Protein AF-A0A7S2VBT7-F1 (afdb_monomer_lite)

Sequence (131 aa):
GLLIDRRVQVNRSRQRADQMTMTSAQLPLYEAGIVFEDATTNHSKTTTSTETLTRFSSSEPLNVDCVLEAVQQWNWNCESSTIVRDERRSVEEQIRAQQDCCFDALLQALLHHSQRHPGRTQHATSSSSKK

Radius of gyration: 17.09 Å; chains: 1; bounding box: 32×42×55 Å

Structure (mmCIF, N/CA/C/O backbone):
data_AF-A0A7S2VBT7-F1
#
_entry.id   AF-A0A7S2VBT7-F1
#
loop_
_atom_site.group_PDB
_atom_site.id
_atom_site.type_symbol
_atom_site.label_atom_id
_atom_site.label_alt_id
_atom_site.label_comp_id
_atom_site.label_asym_id
_atom_site.label_entity_id
_atom_site.label_seq_id
_atom_site.pdbx_PDB_ins_code
_atom_site.Cartn_x
_atom_site.Cartn_y
_atom_site.Cartn_z
_atom_site.occupancy
_atom_site.B_iso_or_equiv
_atom_site.auth_seq_id
_atom_site.auth_comp_id
_atom_site.auth_asym_id
_atom_site.auth_atom_id
_atom_site.pdbx_PDB_model_num
ATOM 1 N N . GLY A 1 1 ? -9.276 -8.173 4.008 1.00 62.50 1 GLY A N 1
ATOM 2 C CA . GLY A 1 1 ? -10.728 -8.296 4.253 1.00 62.50 1 GLY A CA 1
ATOM 3 C C . GLY A 1 1 ? -11.297 -6.926 4.556 1.00 62.50 1 GLY A C 1
ATOM 4 O O . GLY A 1 1 ? -10.580 -6.121 5.131 1.00 62.50 1 GLY A O 1
ATOM 5 N N . LEU A 1 2 ? -12.545 -6.656 4.170 1.00 73.31 2 LEU A N 1
ATOM 6 C CA . LEU A 1 2 ? -13.236 -5.398 4.477 1.00 73.31 2 LEU A CA 1
ATOM 7 C C . LEU A 1 2 ? -13.782 -5.453 5.910 1.00 73.31 2 LEU A C 1
ATOM 9 O O . LEU A 1 2 ? -14.941 -5.794 6.127 1.00 73.31 2 LEU A O 1
ATOM 13 N N . LEU A 1 3 ? -12.922 -5.227 6.903 1.00 71.12 3 LEU A N 1
ATOM 14 C CA . LEU A 1 3 ? -13.303 -5.284 8.312 1.00 71.12 3 LEU A CA 1
ATOM 15 C C . LEU A 1 3 ? -12.639 -4.152 9.086 1.00 71.12 3 LEU A C 1
ATOM 17 O O . LEU A 1 3 ? -11.416 -4.043 9.110 1.00 71.12 3 LEU A O 1
ATOM 21 N N . ILE A 1 4 ? -13.450 -3.367 9.788 1.00 70.88 4 ILE A N 1
ATOM 22 C CA . ILE A 1 4 ? -12.968 -2.425 10.798 1.00 70.88 4 ILE A CA 1
ATOM 23 C C . ILE A 1 4 ? -12.855 -3.201 12.111 1.00 70.88 4 ILE A C 1
ATOM 25 O O . ILE A 1 4 ? -13.767 -3.208 12.930 1.00 70.88 4 ILE A O 1
ATOM 29 N N . ASP A 1 5 ? -11.751 -3.928 12.268 1.00 65.50 5 ASP A N 1
ATOM 30 C CA . ASP A 1 5 ? -11.590 -4.901 13.356 1.00 65.50 5 ASP A CA 1
ATOM 31 C C . ASP A 1 5 ? -11.330 -4.219 14.711 1.00 65.50 5 ASP A C 1
ATOM 33 O O . ASP A 1 5 ? -11.597 -4.791 15.756 1.00 65.50 5 ASP A O 1
ATOM 37 N N . ARG A 1 6 ? -10.797 -2.985 14.736 1.00 69.50 6 ARG A N 1
ATOM 38 C CA . ARG A 1 6 ? -10.338 -2.296 15.969 1.00 69.50 6 ARG A CA 1
ATOM 39 C C . ARG A 1 6 ? -9.494 -3.197 16.903 1.00 69.50 6 ARG A C 1
ATOM 41 O O . ARG A 1 6 ? -9.417 -2.935 18.098 1.00 69.50 6 ARG A O 1
ATOM 48 N N . ARG A 1 7 ? -8.840 -4.229 16.347 1.00 70.62 7 ARG A N 1
ATOM 49 C CA . ARG A 1 7 ? -8.102 -5.303 17.043 1.00 70.62 7 ARG A CA 1
ATOM 50 C C . ARG A 1 7 ? -8.951 -6.235 17.931 1.00 70.62 7 ARG A C 1
ATOM 52 O O . ARG A 1 7 ? -8.398 -6.861 18.829 1.00 70.62 7 ARG A O 1
ATOM 59 N N . VAL A 1 8 ? -10.251 -6.388 17.673 1.00 78.62 8 VAL A N 1
ATOM 60 C CA . VAL A 1 8 ? -11.101 -7.364 18.384 1.00 78.62 8 VAL A CA 1
ATOM 61 C C . VAL A 1 8 ? -10.667 -8.800 18.062 1.00 78.62 8 VAL A C 1
ATOM 63 O O . VAL A 1 8 ? -10.652 -9.650 18.949 1.00 78.62 8 VAL A O 1
ATOM 66 N N . GLN A 1 9 ? -10.262 -9.073 16.817 1.00 80.56 9 GLN A N 1
ATOM 67 C CA . GLN A 1 9 ? -9.753 -10.373 16.372 1.00 80.56 9 GLN A CA 1
ATOM 68 C C . GLN A 1 9 ? -8.412 -10.235 15.640 1.00 80.56 9 GLN A C 1
ATOM 70 O O . GLN A 1 9 ? -8.318 -10.245 14.411 1.00 80.56 9 GLN A O 1
ATOM 75 N N . VAL A 1 10 ? -7.328 -10.141 16.410 1.00 83.06 10 VAL A N 1
ATOM 76 C CA . VAL A 1 10 ? -5.967 -10.056 15.860 1.00 83.06 10 VAL A CA 1
ATOM 77 C C . VAL A 1 10 ? -5.692 -11.229 14.909 1.00 83.06 10 VAL A C 1
ATOM 79 O O . VAL A 1 10 ? -5.997 -12.379 15.213 1.00 83.06 10 VAL A O 1
ATOM 82 N N . ASN A 1 11 ? -5.098 -10.936 13.748 1.00 85.00 11 ASN A N 1
ATOM 83 C CA . ASN A 1 11 ? -4.742 -11.914 12.714 1.00 85.00 11 ASN A CA 1
ATOM 84 C C . ASN A 1 11 ? -5.915 -12.694 12.088 1.00 85.00 11 ASN A C 1
ATOM 86 O O . ASN A 1 11 ? -5.663 -13.670 11.382 1.00 85.00 11 ASN A O 1
ATOM 90 N N . ARG A 1 12 ? -7.175 -12.254 12.234 1.00 88.12 12 ARG A N 1
ATOM 91 C CA . ARG A 1 12 ? -8.344 -12.939 11.646 1.00 88.12 12 ARG A CA 1
ATOM 92 C C . ARG A 1 12 ? -8.188 -13.238 10.153 1.00 88.12 12 ARG A C 1
ATOM 94 O O . ARG A 1 12 ? -8.466 -14.347 9.703 1.00 88.12 12 ARG A O 1
ATOM 101 N N . SER A 1 13 ? -7.750 -12.247 9.371 1.00 89.56 13 SER A N 1
ATOM 102 C CA . SER A 1 13 ? -7.590 -12.415 7.917 1.00 89.56 13 SER A CA 1
ATOM 103 C C . SER A 1 13 ? -6.500 -13.433 7.572 1.00 89.56 13 SER A C 1
ATOM 105 O O . SER A 1 13 ? -6.677 -14.198 6.630 1.00 89.56 13 SER A O 1
ATOM 107 N N . ARG A 1 14 ? -5.416 -13.477 8.357 1.00 90.19 14 ARG A N 1
ATOM 108 C CA . ARG A 1 14 ? -4.333 -14.454 8.193 1.00 90.19 14 ARG A CA 1
ATOM 109 C C . ARG A 1 14 ? -4.808 -15.865 8.534 1.00 90.19 14 ARG A C 1
ATOM 111 O O . ARG A 1 14 ? -4.711 -16.742 7.693 1.00 90.19 14 ARG A O 1
ATOM 118 N N . GLN A 1 15 ? -5.432 -16.047 9.700 1.00 92.44 15 GLN A N 1
ATOM 119 C CA . GLN A 1 15 ? -5.985 -17.342 10.121 1.00 92.44 15 GLN A CA 1
ATOM 120 C C . GLN A 1 15 ? -6.980 -17.903 9.099 1.00 92.44 15 GLN A C 1
ATOM 122 O O . GLN A 1 15 ? -6.983 -19.095 8.810 1.00 92.44 15 GLN A O 1
ATOM 127 N N . ARG A 1 16 ? -7.820 -17.036 8.522 1.00 92.50 16 ARG A N 1
ATOM 128 C CA . ARG A 1 16 ? -8.748 -17.441 7.466 1.00 92.50 16 ARG A CA 1
ATOM 129 C C . ARG A 1 16 ? -8.011 -17.862 6.192 1.00 92.50 16 ARG A C 1
ATOM 131 O O . ARG A 1 16 ? -8.410 -18.847 5.584 1.00 92.50 16 ARG A O 1
ATOM 138 N N . ALA A 1 17 ? -6.974 -17.131 5.777 1.00 93.75 17 ALA A N 1
ATOM 139 C CA . ALA A 1 17 ? -6.157 -17.512 4.624 1.00 93.75 17 ALA A CA 1
ATOM 140 C C . ALA A 1 17 ? -5.505 -18.888 4.837 1.00 93.75 17 ALA A C 1
ATOM 142 O O . ALA A 1 17 ? -5.606 -19.735 3.954 1.00 93.75 17 ALA A O 1
ATOM 143 N N . ASP A 1 18 ? -4.970 -19.148 6.035 1.00 94.88 18 ASP A N 1
ATOM 144 C CA . ASP A 1 18 ? -4.377 -20.439 6.402 1.00 94.88 18 ASP A CA 1
ATOM 145 C C . ASP A 1 18 ? -5.403 -21.584 6.306 1.00 94.88 18 ASP A C 1
ATOM 147 O O . ASP A 1 18 ? -5.130 -22.616 5.698 1.00 94.88 18 ASP A O 1
ATOM 151 N N . GLN A 1 19 ? -6.624 -21.385 6.821 1.00 96.31 19 GLN A N 1
ATOM 152 C CA . GLN A 1 19 ? -7.722 -22.362 6.706 1.00 96.31 19 GLN A CA 1
ATOM 153 C C . GLN A 1 19 ? -8.113 -22.658 5.254 1.00 96.31 19 GLN A C 1
ATOM 155 O O . GLN A 1 19 ? -8.545 -23.763 4.936 1.00 96.31 19 GLN A O 1
ATOM 160 N N . MET A 1 20 ? -7.974 -21.669 4.373 1.00 96.38 20 MET A N 1
ATOM 161 C CA . MET A 1 20 ? -8.253 -21.800 2.943 1.00 96.38 20 MET A CA 1
ATOM 162 C C . MET A 1 20 ? -7.023 -22.261 2.149 1.00 96.38 20 MET A C 1
ATOM 164 O O . MET A 1 20 ? -7.096 -22.353 0.929 1.00 96.38 20 MET A O 1
ATOM 168 N N . THR A 1 21 ? -5.901 -22.560 2.816 1.00 95.56 21 THR A N 1
ATOM 169 C CA . THR A 1 21 ? -4.620 -22.910 2.177 1.00 95.56 21 THR A CA 1
ATOM 170 C C . THR A 1 21 ? -4.155 -21.841 1.174 1.00 95.56 21 THR A C 1
ATOM 172 O O . THR A 1 21 ? -3.578 -22.139 0.132 1.00 95.56 21 THR A O 1
ATOM 175 N N . MET A 1 22 ? -4.436 -20.569 1.469 1.00 95.88 22 MET A N 1
ATOM 176 C CA . MET A 1 22 ? -4.052 -19.428 0.641 1.00 95.88 22 MET A CA 1
ATOM 177 C C . MET A 1 22 ? -2.809 -18.745 1.202 1.00 95.88 22 MET A C 1
ATOM 179 O O . MET A 1 22 ? -2.691 -18.523 2.406 1.00 95.88 22 MET A O 1
ATOM 183 N N . THR A 1 23 ? -1.911 -18.323 0.315 1.00 93.62 23 THR A N 1
ATOM 184 C CA . THR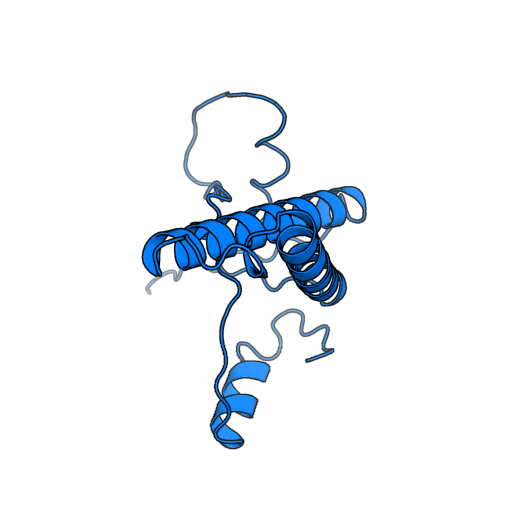 A 1 23 ? -0.774 -17.483 0.693 1.00 93.62 23 THR A CA 1
ATOM 185 C C . THR A 1 23 ? -1.262 -16.111 1.160 1.00 93.62 23 THR A C 1
ATOM 187 O O . THR A 1 23 ? -2.157 -15.514 0.561 1.00 93.62 23 THR A O 1
ATOM 190 N N . SER A 1 24 ? -0.654 -15.592 2.225 1.00 91.62 24 SER A N 1
ATOM 191 C CA . SER A 1 24 ? -0.870 -14.225 2.696 1.00 91.62 24 SER A CA 1
ATOM 192 C C . SER A 1 24 ? 0.467 -13.510 2.875 1.00 91.62 24 SER A C 1
ATOM 194 O O . SER A 1 24 ? 1.474 -14.136 3.199 1.00 91.62 24 SER A O 1
ATOM 196 N N . ALA A 1 25 ? 0.469 -12.199 2.650 1.00 89.19 25 ALA A N 1
ATOM 197 C CA . ALA A 1 25 ? 1.626 -11.332 2.828 1.00 89.19 25 ALA A CA 1
ATOM 198 C C . ALA A 1 25 ? 1.212 -10.064 3.583 1.00 89.19 25 ALA A C 1
ATOM 200 O O . ALA A 1 25 ? 0.044 -9.663 3.553 1.00 89.19 25 ALA A O 1
ATOM 201 N N . GLN A 1 26 ? 2.170 -9.449 4.273 1.00 87.62 26 GLN A N 1
ATOM 202 C CA . GLN A 1 26 ? 2.015 -8.118 4.855 1.00 87.62 26 GLN A CA 1
ATOM 203 C C . GLN A 1 26 ? 2.647 -7.081 3.930 1.00 87.62 26 GLN A C 1
ATOM 205 O O . GLN A 1 26 ? 3.570 -7.395 3.181 1.00 87.62 26 GLN A O 1
ATOM 210 N N . LEU A 1 27 ? 2.139 -5.850 3.983 1.00 86.06 27 LEU A N 1
ATOM 211 C CA . LEU A 1 27 ? 2.782 -4.738 3.293 1.00 86.06 27 LEU A CA 1
ATOM 212 C C . LEU A 1 27 ? 4.141 -4.453 3.955 1.00 86.06 27 LEU A C 1
ATOM 214 O O . LEU A 1 27 ? 4.196 -4.439 5.189 1.00 86.06 27 LEU A O 1
ATOM 218 N N . PRO A 1 28 ? 5.208 -4.217 3.172 1.00 87.56 28 PRO A N 1
ATOM 219 C CA . PRO A 1 28 ? 6.570 -4.035 3.674 1.00 87.56 28 PRO A CA 1
ATOM 220 C C . PRO A 1 28 ? 6.781 -2.629 4.266 1.00 87.56 28 PRO A C 1
ATOM 222 O O . PRO A 1 28 ? 7.562 -1.818 3.773 1.00 87.56 28 PRO A O 1
ATOM 225 N N . LEU A 1 29 ? 6.013 -2.303 5.308 1.00 82.06 29 LEU A N 1
ATOM 226 C CA . LEU A 1 29 ? 6.009 -0.981 5.938 1.00 82.06 29 LEU A CA 1
ATOM 227 C C . LEU A 1 29 ? 7.322 -0.668 6.667 1.00 82.06 29 LEU A C 1
ATOM 229 O O . LEU A 1 29 ? 7.681 0.497 6.790 1.00 82.06 29 LEU A O 1
ATOM 233 N N . TYR A 1 30 ? 8.023 -1.690 7.165 1.00 75.94 30 TYR A N 1
ATOM 234 C CA . TYR A 1 30 ? 9.311 -1.521 7.839 1.00 75.94 30 TYR A CA 1
ATOM 235 C C . TYR A 1 30 ? 10.435 -1.262 6.827 1.00 75.94 30 TYR A C 1
ATOM 237 O O . TYR A 1 30 ? 11.262 -0.373 7.012 1.00 75.94 30 TYR A O 1
ATOM 245 N N . GLU A 1 31 ? 10.432 -2.017 5.731 1.00 75.00 31 GLU A N 1
ATOM 246 C CA . GLU A 1 31 ? 11.441 -1.972 4.676 1.00 75.00 31 GLU A CA 1
ATOM 247 C C . GLU A 1 31 ? 11.343 -0.704 3.827 1.00 75.00 31 GLU A C 1
ATOM 249 O O . GLU A 1 31 ? 12.362 -0.223 3.343 1.00 75.00 31 GLU A O 1
ATOM 254 N N . ALA A 1 32 ? 10.149 -0.114 3.717 1.00 63.25 32 ALA A N 1
ATOM 255 C CA . ALA A 1 32 ? 9.922 1.157 3.030 1.00 63.25 32 ALA A CA 1
ATOM 256 C C . ALA A 1 32 ? 10.613 2.368 3.699 1.00 63.25 32 ALA A C 1
ATOM 258 O O . ALA A 1 32 ? 10.392 3.505 3.289 1.00 63.25 32 ALA A O 1
ATOM 259 N N . GLY A 1 33 ? 11.410 2.163 4.756 1.00 58.47 33 GLY A N 1
ATOM 260 C CA . GLY A 1 33 ? 12.114 3.241 5.454 1.00 58.47 33 GLY A CA 1
ATOM 261 C C . GLY A 1 33 ? 11.168 4.212 6.158 1.00 58.47 33 GLY A C 1
ATOM 262 O O . GLY A 1 33 ? 11.563 5.328 6.494 1.00 58.47 33 GLY A O 1
ATOM 263 N N . ILE A 1 34 ? 9.918 3.801 6.387 1.00 61.81 34 ILE A N 1
ATOM 264 C CA . ILE A 1 34 ? 8.950 4.564 7.162 1.00 61.81 34 ILE A CA 1
ATOM 265 C C . ILE A 1 34 ? 9.406 4.464 8.615 1.00 61.81 34 ILE A C 1
ATOM 267 O O . ILE A 1 34 ? 9.112 3.501 9.322 1.00 61.81 34 ILE A O 1
ATOM 271 N N . VAL A 1 35 ? 10.223 5.431 9.033 1.00 54.69 35 VAL A N 1
ATOM 272 C CA . VAL A 1 35 ? 10.771 5.476 10.386 1.00 54.69 35 VAL A CA 1
ATOM 273 C C . VAL A 1 35 ? 9.622 5.725 11.354 1.00 54.69 35 VAL A C 1
ATOM 275 O O . VAL A 1 35 ? 9.067 6.820 11.438 1.00 54.69 35 VAL A O 1
ATOM 278 N N . PHE A 1 36 ? 9.262 4.677 12.081 1.00 56.59 36 PHE A N 1
ATOM 279 C CA . PHE A 1 36 ? 8.354 4.753 13.208 1.00 56.59 36 PHE A CA 1
ATOM 280 C C . PHE A 1 36 ? 9.185 5.176 14.419 1.00 56.59 36 PHE A C 1
ATOM 282 O O . PHE A 1 36 ? 10.045 4.419 14.870 1.00 56.59 36 PHE A O 1
ATOM 289 N N . GLU A 1 37 ? 8.994 6.398 14.917 1.00 53.41 37 GLU A N 1
ATOM 290 C CA . GLU A 1 37 ? 9.588 6.772 16.200 1.00 53.41 37 GLU A CA 1
ATOM 291 C C . GLU A 1 37 ? 8.887 5.962 17.294 1.00 53.41 37 GLU A C 1
ATOM 293 O O . GLU A 1 37 ? 7.717 6.188 17.611 1.00 53.41 37 GLU A O 1
ATOM 298 N N . ASP A 1 38 ? 9.600 5.003 17.886 1.00 49.41 38 ASP A N 1
ATOM 299 C CA . ASP A 1 38 ? 9.212 4.485 19.190 1.00 49.41 38 ASP A CA 1
ATOM 300 C C . ASP A 1 38 ? 9.234 5.667 20.167 1.00 49.41 38 ASP A C 1
ATOM 302 O O . ASP A 1 38 ? 10.249 6.356 20.300 1.00 49.41 38 ASP A O 1
ATOM 306 N N . ALA A 1 39 ? 8.118 5.896 20.866 1.00 50.03 39 ALA A N 1
ATOM 307 C CA . ALA A 1 39 ? 7.891 7.018 21.787 1.00 50.03 39 ALA A CA 1
ATOM 308 C C . ALA A 1 39 ? 8.874 7.101 22.986 1.00 50.03 39 ALA A C 1
ATOM 310 O O . ALA A 1 39 ? 8.630 7.826 23.948 1.00 50.03 39 ALA A O 1
ATOM 311 N N . THR A 1 40 ? 9.968 6.341 22.969 1.00 47.25 40 THR A N 1
ATOM 312 C CA . THR A 1 40 ? 10.988 6.241 24.013 1.00 47.25 40 THR A CA 1
ATOM 313 C C . THR A 1 40 ? 12.310 6.927 23.666 1.00 47.25 40 THR A C 1
ATOM 315 O O . THR A 1 40 ? 13.136 7.079 24.566 1.00 47.25 40 THR A O 1
ATOM 318 N N . THR A 1 41 ? 12.534 7.379 22.425 1.00 46.97 41 THR A N 1
ATOM 319 C CA . THR A 1 41 ? 13.843 7.937 22.031 1.00 46.97 41 THR A CA 1
ATOM 320 C C . THR A 1 41 ? 13.760 9.440 21.778 1.00 46.97 41 THR A C 1
ATOM 322 O O . THR A 1 41 ? 13.285 9.897 20.747 1.00 46.97 41 THR A O 1
ATOM 325 N N . ASN A 1 42 ? 14.232 10.229 22.745 1.00 49.53 42 ASN A N 1
ATOM 326 C CA . ASN A 1 42 ? 14.440 11.666 22.576 1.00 49.53 42 ASN A CA 1
ATOM 327 C C . ASN A 1 42 ? 15.701 11.926 21.725 1.00 49.53 42 ASN A C 1
ATOM 329 O O . ASN A 1 42 ? 16.746 11.347 22.012 1.00 49.53 42 ASN A O 1
ATOM 333 N N . HIS A 1 43 ? 15.595 12.888 20.793 1.00 46.88 43 HIS A N 1
ATOM 334 C CA . HIS A 1 43 ? 16.604 13.411 19.838 1.00 46.88 43 HIS A CA 1
ATOM 335 C C . HIS A 1 43 ? 16.577 12.682 18.481 1.00 46.88 43 HIS A C 1
ATOM 337 O O . HIS A 1 43 ? 16.810 11.489 18.416 1.00 46.88 43 HIS A O 1
ATOM 343 N N . SER A 1 44 ? 16.314 13.334 17.344 1.00 42.12 44 SER A N 1
ATOM 344 C CA . SER A 1 44 ? 16.935 14.568 16.851 1.00 42.12 44 SER A CA 1
ATOM 345 C C . SER A 1 44 ? 16.065 15.231 15.767 1.00 42.12 44 SER A C 1
ATOM 347 O O . SER A 1 44 ? 15.428 14.554 14.969 1.00 42.12 44 SER A O 1
ATOM 349 N N . LYS A 1 45 ? 16.064 16.569 15.710 1.00 56.84 45 LYS A N 1
ATOM 350 C CA . LYS A 1 45 ? 15.375 17.370 14.682 1.00 56.84 45 LYS A CA 1
ATOM 351 C C . LYS A 1 45 ? 15.995 17.126 13.303 1.00 56.84 45 LYS A C 1
ATOM 353 O O . LYS A 1 45 ? 17.149 17.498 13.091 1.00 56.84 45 LYS A O 1
ATOM 358 N N . THR A 1 46 ? 15.221 16.634 12.335 1.00 39.75 46 THR A N 1
ATOM 359 C CA . THR A 1 46 ? 15.487 16.893 10.906 1.00 39.75 46 THR A CA 1
ATOM 360 C C . THR A 1 46 ? 14.210 16.801 10.048 1.00 39.75 46 THR A C 1
ATOM 362 O O . THR A 1 46 ? 13.686 15.728 9.779 1.00 39.75 46 THR A O 1
ATOM 365 N N . THR A 1 47 ? 13.756 17.980 9.597 1.00 40.19 47 THR A N 1
ATOM 366 C CA . THR A 1 47 ? 13.048 18.280 8.328 1.00 40.19 47 THR A CA 1
ATOM 367 C C . THR A 1 47 ? 11.713 17.585 7.989 1.00 40.19 47 THR A C 1
ATOM 369 O O . THR A 1 47 ? 11.661 16.606 7.255 1.00 40.19 47 THR A O 1
ATOM 372 N N . THR A 1 48 ? 10.624 18.219 8.443 1.00 46.19 48 THR A N 1
ATOM 373 C CA . THR A 1 48 ? 9.354 18.640 7.779 1.00 46.19 48 THR A CA 1
ATOM 374 C C . THR A 1 48 ? 8.561 17.699 6.846 1.00 46.19 48 THR A C 1
ATOM 376 O O . THR A 1 48 ? 7.350 17.856 6.762 1.00 46.19 48 THR A O 1
ATOM 379 N N . SER A 1 49 ? 9.158 16.716 6.166 1.00 45.56 49 SER A N 1
ATOM 380 C CA . SER A 1 49 ? 8.420 15.680 5.405 1.00 45.56 49 SER A CA 1
ATOM 381 C C . SER A 1 49 ? 8.372 14.340 6.155 1.00 45.56 49 SER A C 1
ATOM 383 O O . SER A 1 49 ? 7.422 13.575 6.006 1.00 45.56 49 SER A O 1
ATOM 385 N N . THR A 1 50 ? 9.345 14.104 7.039 1.00 49.69 50 THR A N 1
ATOM 386 C CA . THR A 1 50 ? 9.474 12.892 7.864 1.00 49.69 50 THR A CA 1
ATOM 387 C C . THR A 1 50 ? 8.517 12.886 9.068 1.00 49.69 50 THR A C 1
ATOM 389 O O . THR A 1 50 ? 8.038 11.829 9.470 1.00 49.69 50 THR A O 1
ATOM 392 N N . GLU A 1 51 ? 8.143 14.059 9.600 1.00 51.50 51 GLU A N 1
ATOM 393 C CA . GLU A 1 51 ? 7.280 14.212 10.795 1.00 51.50 51 GLU A CA 1
ATOM 394 C C . GLU A 1 51 ? 5.850 13.669 10.631 1.00 51.50 51 GLU A C 1
ATOM 396 O O . GLU A 1 51 ? 5.169 13.397 11.618 1.00 51.50 51 GLU A O 1
ATOM 401 N N . THR A 1 52 ? 5.358 13.511 9.400 1.00 52.50 52 THR A N 1
ATOM 402 C CA . THR A 1 52 ? 3.980 13.037 9.178 1.00 52.50 52 THR A CA 1
ATOM 403 C C . THR A 1 52 ? 3.886 11.506 9.249 1.00 52.50 52 THR A C 1
ATOM 405 O O . THR A 1 52 ? 2.839 10.953 9.593 1.00 52.50 52 THR A O 1
ATOM 408 N N . LEU A 1 53 ? 4.994 10.810 8.977 1.00 57.78 53 LEU A N 1
ATOM 409 C CA . LEU A 1 53 ? 5.070 9.347 8.908 1.00 57.78 53 LEU A CA 1
ATOM 410 C C . LEU A 1 53 ? 5.488 8.678 10.218 1.00 57.78 53 LEU A C 1
ATOM 412 O O . LEU A 1 53 ? 5.177 7.502 10.406 1.00 57.78 53 LEU A O 1
ATOM 416 N N . THR A 1 54 ? 6.043 9.437 11.169 1.00 58.28 54 THR A N 1
ATOM 417 C CA . THR A 1 54 ? 6.326 8.972 12.543 1.00 58.28 54 THR A CA 1
ATOM 418 C C . THR A 1 54 ? 5.075 8.504 13.294 1.00 58.28 54 THR A C 1
ATOM 420 O O . THR A 1 54 ? 5.164 7.931 14.374 1.00 58.28 54 THR A O 1
ATOM 423 N N . ARG A 1 55 ? 3.880 8.728 12.731 1.00 66.38 55 ARG A N 1
ATOM 424 C CA . ARG A 1 55 ? 2.595 8.389 13.346 1.00 66.38 55 ARG A CA 1
ATOM 425 C C . ARG A 1 55 ? 2.136 6.958 13.147 1.00 66.38 55 ARG A C 1
ATOM 427 O O . ARG A 1 55 ? 1.089 6.636 13.711 1.00 66.38 55 ARG A O 1
ATOM 434 N N . PHE A 1 56 ? 2.797 6.168 12.312 1.00 71.69 56 PHE A N 1
ATOM 435 C CA . PHE A 1 56 ? 2.398 4.786 12.072 1.00 71.69 56 PHE A CA 1
ATOM 436 C C . PHE A 1 56 ? 3.270 3.815 12.878 1.00 71.69 56 PHE A C 1
ATOM 438 O O . PHE A 1 56 ? 4.289 4.203 13.430 1.00 71.69 56 PHE A O 1
ATOM 445 N N . SER A 1 57 ? 2.860 2.559 13.013 1.00 74.06 57 SER A N 1
ATOM 446 C CA . SER A 1 57 ? 3.734 1.4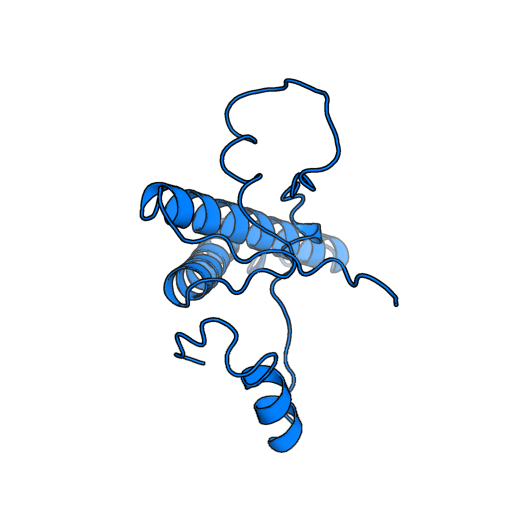75 13.481 1.00 74.06 57 SER A CA 1
ATOM 447 C C . SER A 1 57 ? 3.794 0.411 12.394 1.00 74.06 57 SER A C 1
ATOM 449 O O . SER A 1 57 ? 2.795 0.177 11.713 1.00 74.06 57 SER A O 1
ATOM 451 N N . SER A 1 58 ? 4.911 -0.310 12.282 1.00 73.44 58 SER A N 1
ATOM 452 C CA . SER A 1 58 ? 5.023 -1.481 11.396 1.00 73.44 58 SER A CA 1
ATOM 453 C C . SER A 1 58 ? 3.946 -2.542 11.671 1.00 73.44 58 SER A C 1
ATOM 455 O O . SER A 1 58 ? 3.577 -3.306 10.785 1.00 73.44 58 SER A O 1
ATOM 457 N N . SER A 1 59 ? 3.408 -2.570 12.895 1.00 74.25 59 SER A N 1
ATOM 458 C CA . SER A 1 59 ? 2.337 -3.474 13.336 1.00 74.25 59 SER A CA 1
ATOM 459 C C . SER A 1 59 ? 0.937 -2.846 13.307 1.00 74.25 59 SER A C 1
ATOM 461 O O . SER A 1 59 ? -0.038 -3.419 13.816 1.00 74.25 59 SER A O 1
ATOM 463 N N . GLU A 1 60 ? 0.813 -1.627 12.788 1.00 76.38 60 GLU A N 1
ATOM 464 C CA . GLU A 1 60 ? -0.450 -0.917 12.811 1.00 76.38 60 GLU A CA 1
ATOM 465 C C . GLU A 1 60 ? -1.410 -1.447 11.742 1.00 76.38 60 GLU A C 1
ATOM 467 O O . GLU A 1 60 ? -1.053 -1.519 10.565 1.00 76.38 60 GLU A O 1
ATOM 472 N N . PRO A 1 61 ? -2.654 -1.806 12.111 1.00 82.12 61 PRO A N 1
ATOM 473 C CA . PRO A 1 61 ? -3.655 -2.118 11.108 1.00 82.12 61 PRO A CA 1
ATOM 474 C C . PRO A 1 61 ? -3.977 -0.855 10.306 1.00 82.12 61 PRO A C 1
ATOM 476 O O . PRO A 1 61 ? -4.499 0.123 10.843 1.00 82.12 61 PRO A O 1
ATOM 479 N N . LEU A 1 62 ? -3.691 -0.891 9.008 1.00 86.19 62 LEU A N 1
ATOM 480 C CA . LEU A 1 62 ? -4.077 0.173 8.092 1.00 86.19 62 LEU A CA 1
ATOM 481 C C . LEU A 1 62 ? -5.574 0.103 7.780 1.00 86.19 62 LEU A C 1
ATOM 483 O O . LEU A 1 62 ? -6.173 -0.976 7.725 1.00 86.19 62 LEU A O 1
ATOM 487 N N . ASN A 1 63 ? -6.178 1.267 7.537 1.00 87.50 63 ASN A N 1
ATOM 488 C CA . ASN A 1 63 ? -7.517 1.325 6.965 1.00 87.50 63 ASN A CA 1
ATOM 489 C C . ASN A 1 63 ? -7.499 0.662 5.575 1.00 87.50 63 ASN A C 1
ATOM 491 O O . ASN A 1 63 ? -6.544 0.829 4.817 1.00 87.50 63 ASN A O 1
ATOM 495 N N . VAL A 1 64 ? -8.571 -0.059 5.243 1.00 89.25 64 VAL A N 1
ATOM 496 C CA . VAL A 1 64 ? -8.812 -0.631 3.913 1.00 89.25 64 VAL A CA 1
ATOM 497 C C . VAL A 1 64 ? -8.533 0.382 2.806 1.00 89.25 64 VAL A C 1
ATOM 499 O O . VAL A 1 64 ? -7.830 0.041 1.864 1.00 89.25 64 VAL A O 1
ATOM 502 N N . ASP A 1 65 ? -9.023 1.616 2.932 1.00 89.69 65 ASP A N 1
ATOM 503 C CA . ASP A 1 65 ? -8.851 2.636 1.893 1.00 89.69 65 ASP A CA 1
ATOM 504 C C . ASP A 1 65 ? -7.374 2.971 1.670 1.00 89.69 65 ASP A C 1
ATOM 506 O O . ASP A 1 65 ? -6.952 3.163 0.537 1.00 89.69 65 ASP A O 1
ATOM 510 N N . CYS A 1 66 ? -6.573 2.990 2.740 1.00 91.38 66 CYS A N 1
ATOM 511 C CA . CYS A 1 66 ? -5.129 3.211 2.657 1.00 91.38 66 CYS A CA 1
ATOM 512 C C . CYS A 1 66 ? -4.426 2.043 1.951 1.00 91.38 66 CYS A C 1
ATOM 514 O O . CYS A 1 66 ? -3.515 2.261 1.159 1.00 91.38 66 CYS A O 1
ATOM 516 N N . VAL A 1 67 ? -4.850 0.803 2.221 1.00 92.00 67 VAL A N 1
ATOM 517 C CA . VAL A 1 67 ? -4.301 -0.391 1.559 1.00 92.00 67 VAL A CA 1
ATOM 518 C C . VAL A 1 67 ? -4.666 -0.406 0.075 1.00 92.00 67 VAL A C 1
ATOM 520 O O . VAL A 1 67 ? -3.807 -0.673 -0.760 1.00 92.00 67 VAL A O 1
ATOM 523 N N . LEU A 1 68 ? -5.925 -0.115 -0.260 1.00 93.88 68 LEU A N 1
ATOM 524 C CA . LEU A 1 68 ? -6.387 -0.068 -1.647 1.00 93.88 68 LEU A CA 1
ATOM 525 C C . LEU A 1 68 ? -5.684 1.039 -2.431 1.00 93.88 68 LEU A C 1
ATOM 527 O O . LEU A 1 68 ? -5.241 0.798 -3.550 1.00 93.88 68 LEU A O 1
ATOM 531 N N . GLU A 1 69 ? -5.529 2.215 -1.825 1.00 94.62 69 GLU A N 1
ATOM 532 C CA . GLU A 1 69 ? -4.782 3.322 -2.413 1.00 94.62 69 GLU A CA 1
ATOM 533 C C . GLU A 1 69 ? -3.318 2.942 -2.667 1.00 94.62 69 GLU A C 1
ATOM 535 O O . GLU A 1 69 ? -2.835 3.148 -3.774 1.00 94.62 69 GLU A O 1
ATOM 540 N N . ALA A 1 70 ? -2.633 2.311 -1.706 1.00 93.81 70 ALA A N 1
ATOM 541 C CA . ALA A 1 70 ? -1.251 1.865 -1.895 1.00 93.81 70 ALA A CA 1
ATOM 542 C C . ALA A 1 70 ? -1.110 0.871 -3.058 1.00 93.81 70 ALA A C 1
ATOM 544 O O . ALA A 1 70 ? -0.213 1.006 -3.884 1.00 93.81 70 ALA A O 1
ATOM 545 N N . VAL A 1 71 ? -2.011 -0.110 -3.165 1.00 93.94 71 VAL A N 1
ATOM 546 C CA . VAL A 1 71 ? -1.983 -1.088 -4.268 1.00 93.94 71 VAL A CA 1
ATOM 547 C C . VAL A 1 71 ? -2.258 -0.413 -5.614 1.00 93.94 71 VAL A C 1
ATOM 549 O O . VAL A 1 71 ? -1.606 -0.731 -6.608 1.00 93.94 71 VAL A O 1
ATOM 552 N N . GLN A 1 72 ? -3.193 0.538 -5.652 1.00 94.75 72 GLN A N 1
ATOM 553 C CA . GLN A 1 72 ? -3.514 1.282 -6.866 1.00 94.75 72 GLN A CA 1
ATOM 554 C C . GLN A 1 72 ? -2.341 2.164 -7.318 1.00 94.75 72 GLN A C 1
ATOM 556 O O . GLN A 1 72 ? -1.962 2.113 -8.489 1.00 94.75 72 GLN A O 1
ATOM 561 N N . GLN A 1 73 ? -1.732 2.909 -6.392 1.00 94.56 73 GLN A N 1
ATOM 562 C CA . GLN A 1 73 ? -0.546 3.721 -6.670 1.00 94.56 73 GLN A CA 1
ATOM 563 C C . GLN A 1 73 ? 0.634 2.853 -7.102 1.00 94.56 73 GLN A C 1
ATOM 565 O O . GLN A 1 73 ? 1.343 3.212 -8.034 1.00 94.56 73 GLN A O 1
ATOM 570 N N . TRP A 1 74 ? 0.817 1.672 -6.503 1.00 94.06 74 TRP A N 1
ATOM 571 C CA . TRP A 1 74 ? 1.892 0.763 -6.897 1.00 94.06 74 TRP A CA 1
ATOM 572 C C . TRP A 1 74 ? 1.736 0.307 -8.347 1.00 94.06 74 TRP A C 1
ATOM 574 O O . TRP A 1 74 ? 2.705 0.343 -9.109 1.00 94.06 74 TRP A O 1
ATOM 584 N N . ASN A 1 75 ? 0.515 -0.056 -8.751 1.00 91.50 75 ASN A N 1
ATOM 585 C CA . ASN A 1 75 ? 0.230 -0.409 -10.138 1.00 91.50 75 ASN A CA 1
ATOM 586 C C . ASN A 1 75 ? 0.561 0.752 -11.089 1.00 91.50 75 ASN A C 1
ATOM 588 O O . ASN A 1 75 ? 1.277 0.559 -12.069 1.00 91.50 75 ASN A O 1
ATOM 592 N N . TRP A 1 76 ? 0.110 1.969 -10.772 1.00 92.25 76 TRP A N 1
ATOM 593 C CA . TRP A 1 76 ? 0.375 3.149 -11.600 1.00 92.25 76 TRP A CA 1
ATOM 594 C C . TRP A 1 76 ? 1.854 3.538 -11.655 1.00 92.25 76 TRP A C 1
ATOM 596 O O . TRP A 1 76 ? 2.350 3.864 -12.736 1.00 92.25 76 TRP A O 1
ATOM 606 N N . ASN A 1 77 ? 2.574 3.459 -10.536 1.00 89.50 77 ASN A N 1
ATOM 607 C CA . ASN A 1 77 ? 4.006 3.739 -10.474 1.00 89.50 77 ASN A CA 1
ATOM 608 C C . ASN A 1 77 ? 4.783 2.734 -11.333 1.00 89.50 77 ASN A C 1
ATOM 610 O O . ASN A 1 77 ? 5.607 3.137 -12.155 1.00 89.50 77 ASN A O 1
ATOM 614 N N . CYS A 1 78 ? 4.470 1.440 -11.227 1.00 87.06 78 CYS A N 1
ATOM 615 C CA . CYS A 1 78 ? 5.102 0.397 -12.038 1.00 87.06 78 CYS A CA 1
ATOM 616 C C . CYS A 1 78 ? 4.806 0.552 -13.539 1.00 87.06 78 CYS A C 1
ATOM 618 O O . CYS A 1 78 ? 5.717 0.418 -14.360 1.00 87.06 78 CYS A O 1
ATOM 620 N N . GLU A 1 79 ? 3.552 0.843 -13.905 1.00 84.06 79 GLU A N 1
ATOM 621 C CA . GLU A 1 79 ? 3.144 1.066 -15.299 1.00 84.06 79 GLU A CA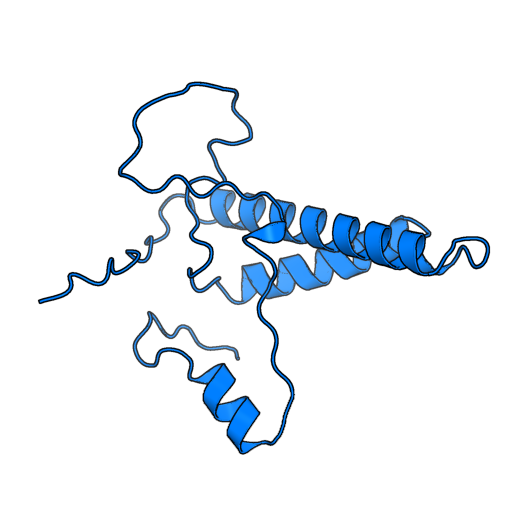 1
ATOM 622 C C . GLU A 1 79 ? 3.833 2.293 -15.908 1.00 84.06 79 GLU A C 1
ATOM 624 O O . GLU A 1 79 ? 4.332 2.231 -17.036 1.00 84.06 79 GLU A O 1
ATOM 629 N N . SER A 1 80 ? 3.899 3.391 -15.153 1.00 78.38 80 SER A N 1
ATOM 630 C CA . SER A 1 80 ? 4.465 4.665 -15.612 1.00 78.38 80 SER A CA 1
ATOM 631 C C . SER A 1 80 ? 5.986 4.613 -15.749 1.00 78.38 80 SER A C 1
ATOM 633 O O . SER A 1 80 ? 6.553 5.241 -16.640 1.00 78.38 80 SER A O 1
ATOM 635 N N . SER A 1 81 ? 6.658 3.830 -14.906 1.00 67.56 81 SER A N 1
ATOM 636 C CA . SER A 1 81 ? 8.122 3.789 -14.836 1.00 67.56 81 SER A CA 1
ATOM 637 C C . SER A 1 81 ? 8.787 2.979 -15.954 1.00 67.56 81 SER A C 1
ATOM 639 O O . SER A 1 81 ? 10.009 2.847 -15.969 1.00 67.56 81 SER A O 1
ATOM 641 N N . THR A 1 82 ? 8.026 2.389 -16.885 1.00 68.44 82 THR A N 1
ATOM 642 C CA . THR A 1 82 ? 8.509 1.458 -17.935 1.00 68.44 82 THR A CA 1
ATOM 643 C C . THR A 1 82 ? 9.266 0.223 -17.420 1.00 68.44 82 THR A C 1
ATOM 645 O O . THR A 1 82 ? 9.723 -0.586 -18.221 1.00 68.44 82 THR A O 1
ATOM 648 N N . ILE A 1 83 ? 9.337 0.022 -16.099 1.00 66.81 83 ILE A N 1
ATOM 649 C CA . ILE A 1 83 ? 10.081 -1.058 -15.429 1.00 66.81 83 ILE A CA 1
ATOM 650 C C . ILE A 1 83 ? 9.643 -2.431 -15.937 1.00 66.81 83 ILE A C 1
ATOM 652 O O . ILE A 1 83 ? 10.473 -3.305 -16.152 1.00 66.81 83 ILE A O 1
ATOM 656 N N . VAL A 1 84 ? 8.342 -2.601 -16.175 1.00 62.25 84 VAL A N 1
ATOM 657 C CA . VAL A 1 84 ? 7.754 -3.862 -16.653 1.00 62.25 84 VAL A CA 1
ATOM 658 C C . VAL A 1 84 ? 8.058 -4.124 -18.137 1.00 62.25 84 VAL A C 1
ATOM 660 O O . VAL A 1 84 ? 7.876 -5.237 -18.615 1.00 62.25 84 VAL A O 1
ATOM 663 N N . ARG A 1 85 ? 8.506 -3.113 -18.893 1.00 67.06 85 ARG A N 1
ATOM 664 C CA . ARG A 1 85 ? 8.643 -3.179 -20.359 1.00 67.06 85 ARG A CA 1
ATOM 665 C C . ARG A 1 85 ? 10.086 -3.193 -20.853 1.00 67.06 85 ARG A C 1
ATOM 667 O O . ARG A 1 85 ? 10.305 -3.400 -22.043 1.00 67.06 85 ARG A O 1
ATOM 674 N N . ASP A 1 86 ? 11.057 -2.958 -19.977 1.00 75.69 86 ASP A N 1
ATOM 675 C CA . ASP A 1 86 ? 12.470 -2.928 -20.345 1.00 75.69 86 ASP A CA 1
ATOM 676 C C . ASP A 1 86 ? 13.123 -4.299 -20.122 1.00 75.69 86 ASP A C 1
ATOM 678 O O . ASP A 1 86 ? 13.777 -4.554 -19.110 1.00 75.69 86 ASP A O 1
ATOM 682 N N . GLU A 1 87 ? 12.943 -5.194 -21.098 1.00 78.69 87 GLU A N 1
ATOM 683 C CA . GLU A 1 87 ? 13.491 -6.563 -21.099 1.00 78.69 87 GLU A CA 1
ATOM 684 C C . GLU A 1 87 ? 15.030 -6.615 -21.061 1.00 78.69 87 GLU A C 1
ATOM 686 O O . GLU A 1 87 ? 15.614 -7.685 -20.907 1.00 78.69 87 GLU A O 1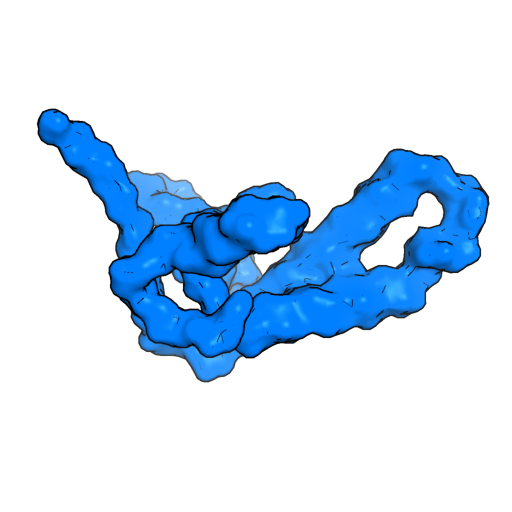
ATOM 691 N N . ARG A 1 88 ? 15.712 -5.469 -21.199 1.00 85.44 88 ARG A N 1
ATOM 692 C CA . ARG A 1 88 ? 17.179 -5.380 -21.160 1.00 85.44 88 ARG A CA 1
ATOM 693 C C . ARG A 1 88 ? 17.749 -5.413 -19.744 1.00 85.44 88 ARG A C 1
ATOM 695 O O . ARG A 1 88 ? 18.955 -5.597 -19.597 1.00 85.44 88 ARG A O 1
ATOM 702 N N . ARG A 1 89 ? 16.915 -5.207 -18.722 1.00 84.69 89 ARG A N 1
ATOM 703 C CA . ARG A 1 89 ? 17.340 -5.164 -17.317 1.00 84.69 89 ARG A CA 1
ATOM 704 C C . ARG A 1 89 ? 17.567 -6.554 -16.748 1.00 84.69 89 ARG A C 1
ATOM 706 O O . ARG A 1 89 ? 16.834 -7.488 -17.076 1.00 84.69 89 ARG A O 1
ATOM 713 N N . SER A 1 90 ? 18.525 -6.665 -15.830 1.00 90.62 90 SER A N 1
ATOM 714 C CA . SER A 1 90 ? 18.711 -7.891 -15.054 1.00 90.62 90 SER A CA 1
ATOM 715 C C . SER A 1 90 ? 17.499 -8.159 -14.154 1.00 90.62 90 SER A C 1
ATOM 717 O O . SER A 1 90 ? 16.734 -7.253 -13.809 1.00 90.62 90 SER A O 1
ATOM 719 N N . VAL A 1 91 ? 17.332 -9.412 -13.729 1.00 88.56 91 VAL A N 1
ATOM 720 C CA . VAL A 1 91 ? 16.256 -9.803 -12.805 1.00 88.56 91 VAL A CA 1
ATOM 721 C C . VAL A 1 91 ? 16.357 -9.019 -11.490 1.00 88.56 91 VAL A C 1
ATOM 723 O O . VAL A 1 91 ? 15.354 -8.533 -10.976 1.00 88.56 91 VAL A O 1
ATOM 726 N N . GLU A 1 92 ? 17.566 -8.820 -10.968 1.00 89.75 92 GLU A N 1
ATOM 727 C CA . GLU A 1 92 ? 17.819 -8.060 -9.738 1.00 89.75 92 GLU A CA 1
ATOM 728 C C . GLU A 1 92 ? 17.473 -6.573 -9.887 1.00 89.75 92 GLU A C 1
ATOM 730 O O . GLU A 1 92 ? 16.993 -5.943 -8.944 1.00 89.75 92 GLU A O 1
ATOM 735 N N . GLU A 1 93 ? 17.713 -5.989 -11.061 1.00 88.44 93 GLU A N 1
ATOM 736 C CA . GLU A 1 93 ? 17.314 -4.612 -11.367 1.00 88.44 93 GLU A CA 1
ATOM 737 C C . GLU A 1 93 ? 15.796 -4.466 -11.453 1.00 88.44 93 GLU A C 1
ATOM 739 O O . GLU A 1 93 ? 15.250 -3.498 -10.927 1.00 88.44 93 GLU A O 1
ATOM 744 N N . GLN A 1 94 ? 15.107 -5.435 -12.061 1.00 86.38 94 GLN A N 1
ATOM 745 C CA . GLN A 1 94 ? 13.645 -5.451 -12.111 1.00 86.38 94 GLN A CA 1
ATOM 746 C C . GLN A 1 94 ? 13.038 -5.593 -10.710 1.00 86.38 94 GLN A C 1
ATOM 748 O O . GLN A 1 94 ? 12.111 -4.857 -10.377 1.00 86.38 94 GLN A O 1
ATOM 753 N N . ILE A 1 95 ? 13.589 -6.480 -9.871 1.00 86.94 95 ILE A N 1
ATOM 754 C CA . ILE A 1 95 ? 13.149 -6.659 -8.479 1.00 86.94 95 ILE A CA 1
ATOM 755 C C . ILE A 1 95 ? 13.310 -5.357 -7.691 1.00 86.94 95 ILE A C 1
ATOM 757 O O . ILE A 1 95 ? 12.351 -4.915 -7.062 1.00 86.94 95 ILE A O 1
ATOM 761 N N . ARG A 1 96 ? 14.487 -4.719 -7.749 1.00 86.69 96 ARG A N 1
ATOM 762 C CA . ARG A 1 96 ? 14.725 -3.444 -7.052 1.00 86.69 96 ARG A CA 1
ATOM 763 C C . ARG A 1 96 ? 13.764 -2.360 -7.517 1.00 86.69 96 ARG A C 1
ATOM 765 O O . ARG A 1 96 ? 13.115 -1.728 -6.699 1.00 86.69 96 ARG A O 1
ATOM 772 N N . ALA A 1 97 ? 13.589 -2.219 -8.824 1.00 87.06 97 ALA A N 1
ATOM 773 C CA . ALA A 1 97 ? 12.704 -1.202 -9.367 1.00 87.06 97 ALA A CA 1
ATOM 774 C C . ALA A 1 97 ? 11.225 -1.441 -8.979 1.00 87.06 97 ALA A C 1
ATOM 776 O O . ALA A 1 97 ? 10.495 -0.491 -8.696 1.00 87.06 97 ALA A O 1
ATOM 777 N N . GLN A 1 98 ? 10.776 -2.701 -8.907 1.00 88.12 98 GLN A N 1
ATOM 778 C CA . GLN A 1 98 ? 9.447 -3.031 -8.376 1.00 88.12 98 GLN A CA 1
ATOM 779 C C . GLN A 1 98 ? 9.312 -2.712 -6.882 1.00 88.12 98 GLN A C 1
ATOM 781 O O . GLN A 1 98 ? 8.249 -2.248 -6.462 1.00 88.12 98 GLN A O 1
ATOM 786 N N . GLN A 1 99 ? 10.361 -2.962 -6.092 1.00 88.75 99 GLN A N 1
ATOM 787 C CA . GLN A 1 99 ? 10.402 -2.606 -4.673 1.00 88.75 99 GLN A CA 1
ATOM 788 C C . GLN A 1 99 ? 10.311 -1.091 -4.484 1.00 88.75 99 GLN A C 1
ATOM 790 O O . GLN A 1 99 ? 9.472 -0.646 -3.706 1.00 88.75 99 GLN A O 1
ATOM 795 N N . ASP A 1 100 ? 11.070 -0.312 -5.254 1.00 88.25 100 ASP A N 1
ATOM 796 C CA . ASP A 1 100 ? 11.040 1.153 -5.200 1.00 88.25 100 ASP A CA 1
ATOM 797 C C . ASP A 1 100 ? 9.630 1.687 -5.501 1.00 88.25 100 ASP A C 1
ATOM 799 O O . ASP A 1 100 ? 9.062 2.446 -4.718 1.00 88.25 100 ASP A O 1
ATOM 803 N N . CYS A 1 101 ? 8.989 1.188 -6.566 1.00 90.81 101 CYS A N 1
ATOM 804 C CA . CYS A 1 101 ? 7.609 1.560 -6.899 1.00 90.81 101 CYS A CA 1
ATOM 805 C C . CYS A 1 101 ? 6.600 1.200 -5.800 1.00 90.81 101 CYS A C 1
ATOM 807 O O . CYS A 1 101 ? 5.622 1.925 -5.600 1.00 90.81 101 CYS A O 1
ATOM 809 N N . CYS A 1 102 ? 6.808 0.072 -5.115 1.00 91.19 102 CYS A N 1
ATOM 810 C CA . CYS A 1 102 ? 5.977 -0.350 -3.990 1.00 91.19 102 CYS A CA 1
ATOM 811 C C . CYS A 1 102 ? 6.160 0.591 -2.793 1.00 91.19 102 CYS A C 1
ATOM 813 O O . CYS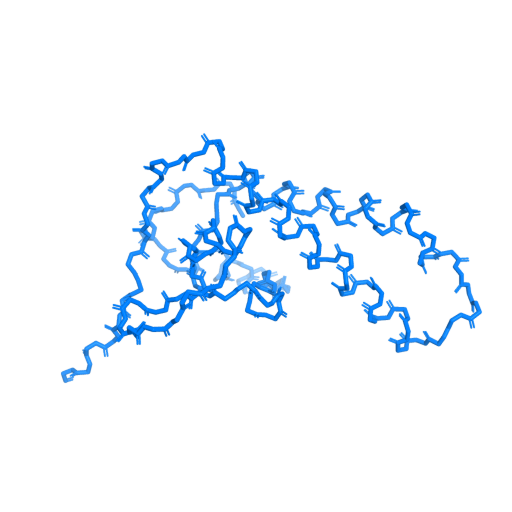 A 1 102 ? 5.176 1.025 -2.191 1.00 91.19 102 CYS A O 1
ATOM 815 N N . PHE A 1 103 ? 7.403 0.947 -2.468 1.00 90.50 103 PHE A N 1
ATOM 816 C CA . PHE A 1 103 ? 7.717 1.835 -1.353 1.00 90.50 103 PHE A CA 1
ATOM 817 C C . PHE A 1 103 ? 7.186 3.249 -1.574 1.00 90.50 103 PHE A C 1
ATOM 819 O O . PHE A 1 103 ? 6.525 3.782 -0.682 1.00 90.50 103 PHE A O 1
ATOM 826 N N . ASP A 1 104 ? 7.357 3.810 -2.771 1.00 89.94 104 ASP A N 1
ATOM 827 C CA . ASP A 1 104 ? 6.807 5.122 -3.124 1.00 89.94 104 ASP A CA 1
ATOM 828 C C . ASP A 1 104 ? 5.278 5.146 -2.999 1.00 89.94 104 ASP A C 1
ATOM 830 O O . ASP A 1 104 ? 4.693 6.077 -2.438 1.00 89.94 104 ASP A O 1
ATOM 834 N N . ALA A 1 105 ? 4.615 4.085 -3.463 1.00 92.69 105 ALA A N 1
ATOM 835 C CA . ALA A 1 105 ? 3.166 3.955 -3.381 1.00 92.69 105 ALA A CA 1
ATOM 836 C C . ALA A 1 105 ? 2.657 3.835 -1.937 1.00 92.69 105 ALA A C 1
ATOM 838 O O . ALA A 1 105 ? 1.656 4.460 -1.570 1.00 92.69 105 ALA A O 1
ATOM 839 N N . LEU A 1 106 ? 3.350 3.057 -1.100 1.00 91.19 106 LEU A N 1
ATOM 840 C CA . LEU A 1 106 ? 3.040 2.936 0.326 1.00 91.19 106 LEU A CA 1
ATOM 841 C C . LEU A 1 106 ? 3.208 4.272 1.043 1.00 91.19 106 LEU A C 1
ATOM 843 O O . LEU A 1 106 ? 2.321 4.685 1.793 1.00 91.19 106 LEU A O 1
ATOM 847 N N . LEU A 1 107 ? 4.319 4.958 0.783 1.00 88.75 107 LEU A N 1
ATOM 848 C CA . LEU A 1 107 ? 4.618 6.265 1.347 1.00 88.75 107 LEU A CA 1
ATOM 849 C C . LEU A 1 107 ? 3.520 7.276 1.001 1.00 88.75 107 LEU A C 1
ATOM 851 O O . LEU A 1 107 ? 2.981 7.944 1.886 1.00 88.75 107 LEU A O 1
ATOM 855 N N . GLN A 1 108 ? 3.137 7.341 -0.274 1.00 90.94 108 GLN A N 1
ATOM 856 C CA . GLN A 1 108 ? 2.095 8.239 -0.757 1.00 90.94 108 GLN A CA 1
ATOM 857 C C . GLN A 1 108 ? 0.736 7.948 -0.109 1.00 90.94 108 GLN A C 1
ATOM 859 O O . GLN A 1 108 ? 0.084 8.867 0.392 1.00 90.94 108 GLN A O 1
ATOM 864 N N . ALA A 1 109 ? 0.324 6.680 -0.055 1.00 92.06 109 ALA A N 1
ATOM 865 C CA . ALA A 1 109 ? -0.946 6.294 0.552 1.00 92.06 109 ALA A CA 1
ATOM 866 C C . ALA A 1 109 ? -1.003 6.642 2.048 1.00 92.06 109 ALA A C 1
ATOM 868 O O . ALA A 1 109 ? -2.021 7.135 2.536 1.00 92.06 109 ALA A O 1
ATOM 869 N N . LEU A 1 110 ? 0.096 6.448 2.783 1.00 88.88 110 LEU A N 1
ATOM 870 C CA . LEU A 1 110 ? 0.180 6.810 4.200 1.00 88.88 110 LEU A CA 1
ATOM 871 C C . LEU A 1 110 ? 0.129 8.322 4.416 1.00 88.88 110 LEU A C 1
ATOM 873 O O . LEU A 1 110 ? -0.569 8.789 5.322 1.00 88.88 110 LEU A O 1
ATOM 877 N N . LEU A 1 111 ? 0.817 9.095 3.571 1.00 87.69 111 LEU A N 1
ATOM 878 C CA . LEU A 1 111 ? 0.753 10.554 3.596 1.00 87.69 111 LEU A CA 1
ATOM 879 C C . LEU A 1 111 ? -0.676 11.037 3.342 1.00 87.69 111 LEU A C 1
ATOM 881 O O . LEU A 1 111 ? -1.225 11.775 4.162 1.00 87.69 111 LEU A O 1
ATOM 885 N N . HIS A 1 112 ? -1.331 10.560 2.286 1.00 91.44 112 HIS A N 1
ATOM 886 C CA . HIS A 1 112 ? -2.721 10.916 2.004 1.00 91.44 112 HIS A CA 1
ATOM 887 C C . HIS A 1 112 ? -3.666 10.475 3.125 1.00 91.44 112 HIS A C 1
ATOM 889 O O . HIS A 1 112 ? -4.558 11.228 3.518 1.00 91.44 112 HIS A O 1
ATOM 895 N N . HIS A 1 113 ? -3.466 9.285 3.694 1.00 89.06 113 HIS A N 1
ATOM 896 C CA . HIS A 1 113 ? -4.254 8.823 4.832 1.00 89.06 113 HIS A CA 1
ATOM 897 C C . HIS A 1 113 ? -4.105 9.757 6.040 1.00 89.06 113 HIS A C 1
ATOM 899 O O . HIS A 1 113 ? -5.103 10.128 6.659 1.00 89.06 113 HIS A O 1
ATOM 905 N N . SER A 1 114 ? -2.878 10.180 6.355 1.00 86.12 114 SER A N 1
ATOM 906 C CA . SER A 1 114 ? -2.603 11.098 7.466 1.00 86.12 114 SER A CA 1
ATOM 907 C C . SER A 1 114 ? -3.232 12.483 7.265 1.00 86.12 114 SER A C 1
ATOM 909 O O . SER A 1 114 ? -3.755 13.059 8.218 1.00 86.12 114 SER A O 1
ATOM 911 N N . GLN A 1 115 ? -3.255 12.982 6.024 1.00 87.69 115 GLN A N 1
ATOM 912 C CA . GLN A 1 115 ? -3.871 14.259 5.658 1.00 87.69 115 GLN A CA 1
ATOM 913 C C . GLN A 1 115 ? -5.400 14.191 5.729 1.00 87.69 115 GLN A C 1
ATOM 915 O O . GLN A 1 115 ? -6.038 15.118 6.224 1.00 87.69 115 GLN A O 1
ATOM 920 N N . ARG A 1 116 ? -5.997 13.078 5.278 1.00 88.38 116 ARG A N 1
ATOM 921 C CA . ARG A 1 116 ? -7.450 12.845 5.342 1.00 88.38 116 ARG A CA 1
ATOM 922 C C . ARG A 1 116 ? -7.943 12.584 6.766 1.00 88.38 116 ARG A C 1
ATOM 924 O O . ARG A 1 116 ? -9.087 12.903 7.086 1.00 88.38 116 ARG A O 1
ATOM 931 N N . HIS A 1 117 ? -7.094 12.019 7.626 1.00 85.75 117 HIS A N 1
ATOM 932 C CA . HIS A 1 117 ? -7.447 11.630 8.993 1.00 85.75 117 HIS A CA 1
ATOM 933 C C . HIS A 1 117 ? -6.416 12.120 10.030 1.00 85.75 117 HIS A C 1
ATOM 935 O O . HIS A 1 117 ? -5.781 11.305 10.709 1.00 85.75 117 HIS A O 1
ATOM 941 N N . PRO A 1 118 ? -6.277 13.445 10.231 1.00 83.56 118 PRO A N 1
ATOM 942 C CA . PRO A 1 118 ? -5.249 14.008 11.110 1.00 83.56 118 PRO A CA 1
ATOM 943 C C . PRO A 1 118 ? -5.429 13.636 12.592 1.00 83.56 118 PRO A C 1
ATOM 945 O O . PRO A 1 118 ? -4.448 13.630 13.334 1.00 83.56 118 PRO A O 1
ATOM 948 N N . GLY A 1 119 ? -6.658 13.307 13.013 1.00 82.00 119 GLY A N 1
ATOM 949 C CA . GLY A 1 119 ? -7.020 12.882 14.372 1.00 82.00 119 GLY A CA 1
ATOM 950 C C . GLY A 1 119 ? -7.305 11.384 14.511 1.00 82.00 119 GLY A C 1
ATOM 951 O O . GLY A 1 119 ? -8.086 10.993 15.378 1.00 82.00 119 GLY A O 1
ATOM 952 N N . ARG A 1 120 ? -6.755 10.540 13.625 1.00 79.88 120 ARG A N 1
ATOM 953 C CA . ARG A 1 120 ? -6.972 9.088 13.698 1.00 79.88 120 ARG A CA 1
ATOM 954 C C . ARG A 1 120 ? -6.506 8.534 15.047 1.00 79.88 120 ARG A C 1
ATOM 956 O O . ARG A 1 120 ? -5.472 8.939 15.575 1.00 79.88 120 ARG A O 1
ATOM 963 N N . THR A 1 121 ? -7.244 7.566 15.582 1.00 78.12 121 THR A N 1
ATOM 964 C CA . THR A 1 121 ? -6.810 6.831 16.772 1.00 78.12 121 THR A CA 1
ATOM 965 C C . THR A 1 121 ? -5.565 6.021 16.433 1.00 78.12 121 THR A C 1
ATOM 967 O O . THR A 1 121 ? -5.608 5.170 15.547 1.00 78.12 121 THR A O 1
ATOM 970 N N . GLN A 1 122 ? -4.471 6.277 17.142 1.00 75.50 122 GLN A N 1
ATOM 971 C CA . GLN A 1 122 ? -3.270 5.457 17.052 1.00 75.50 122 GLN A CA 1
ATOM 972 C C . GLN A 1 122 ? -3.445 4.218 17.923 1.00 75.50 122 GLN A C 1
ATOM 974 O O . GLN A 1 122 ? -3.829 4.306 19.093 1.00 75.50 122 GLN A O 1
ATOM 979 N N . HIS A 1 123 ? -3.182 3.048 17.352 1.00 69.69 123 HIS A N 1
ATOM 980 C CA . HIS A 1 123 ? -3.193 1.820 18.130 1.00 69.69 123 HIS A CA 1
ATOM 981 C C . HIS A 1 123 ? -1.877 1.700 18.892 1.00 69.69 123 HIS A C 1
ATOM 983 O O . HIS A 1 123 ? -0.823 1.590 18.273 1.00 69.69 123 HIS A O 1
ATOM 989 N N . ALA A 1 124 ? -1.941 1.672 20.227 1.00 64.56 124 ALA A N 1
ATOM 990 C CA . ALA A 1 124 ? -0.761 1.427 21.046 1.00 64.56 124 ALA A CA 1
ATOM 991 C C . ALA A 1 124 ? -0.041 0.157 20.563 1.00 64.56 124 ALA A C 1
ATOM 993 O O . ALA A 1 124 ? -0.657 -0.907 20.378 1.00 64.56 124 ALA A O 1
ATOM 994 N N . THR A 1 125 ? 1.269 0.263 20.353 1.00 62.41 125 THR A N 1
ATOM 995 C CA . THR A 1 125 ? 2.133 -0.909 20.320 1.00 62.41 125 THR A CA 1
ATOM 996 C C . THR A 1 125 ? 2.081 -1.458 21.736 1.00 62.41 125 THR A C 1
ATOM 998 O O . THR A 1 125 ? 2.542 -0.829 22.685 1.00 62.41 125 THR A O 1
ATOM 1001 N N . SER A 1 126 ? 1.394 -2.582 21.939 1.00 55.97 126 SER A N 1
ATOM 1002 C CA . SER A 1 126 ? 1.482 -3.259 23.224 1.00 55.97 126 SER A CA 1
ATOM 1003 C C . SER A 1 126 ? 2.928 -3.720 23.345 1.00 55.97 126 SER A C 1
ATOM 1005 O O . SER A 1 126 ? 3.289 -4.763 22.798 1.00 55.97 126 SER A O 1
ATOM 1007 N N . SER A 1 127 ? 3.770 -2.926 24.007 1.00 48.56 127 SER A N 1
ATOM 1008 C CA . SER A 1 127 ? 5.017 -3.435 24.540 1.00 48.56 127 SER A CA 1
ATOM 1009 C C . SER A 1 127 ? 4.613 -4.634 25.382 1.00 48.56 127 SER A C 1
ATOM 1011 O O . SER A 1 127 ? 3.773 -4.538 26.282 1.00 48.56 127 SER A O 1
ATOM 1013 N N . SER A 1 128 ? 5.110 -5.810 25.019 1.00 43.81 128 SER A N 1
ATOM 1014 C CA . SER A 1 128 ? 4.968 -6.977 25.866 1.00 43.81 128 SER A CA 1
ATOM 1015 C C . SER A 1 128 ? 5.685 -6.643 27.173 1.00 43.81 128 SER A C 1
ATOM 1017 O O . SER A 1 128 ? 6.898 -6.824 27.289 1.00 43.81 128 SER A O 1
ATOM 1019 N N . SER A 1 129 ? 4.956 -6.101 28.149 1.00 37.94 129 SER A N 1
ATOM 1020 C CA . SER A 1 129 ? 5.362 -6.150 29.543 1.00 37.94 129 SER A CA 1
ATOM 1021 C C . SER A 1 129 ? 5.425 -7.626 29.890 1.00 37.94 129 SER A C 1
ATOM 1023 O O . SER A 1 129 ? 4.408 -8.249 30.190 1.00 37.94 129 SER A O 1
ATOM 1025 N N . LYS A 1 130 ? 6.624 -8.196 29.752 1.00 41.62 130 LYS A N 1
ATOM 1026 C CA . LYS A 1 130 ? 6.974 -9.471 30.360 1.00 41.62 130 LYS A CA 1
ATOM 1027 C C . LYS A 1 130 ? 6.699 -9.312 31.856 1.00 41.62 130 LYS A C 1
ATOM 1029 O O . LYS A 1 130 ? 7.362 -8.515 32.517 1.00 41.62 130 LYS A O 1
ATOM 1034 N N . LYS A 1 131 ? 5.681 -10.012 32.343 1.00 35.94 131 LYS A N 1
ATOM 1035 C CA . LYS A 1 131 ? 5.582 -10.426 33.739 1.00 35.94 131 LYS A CA 1
ATOM 1036 C C . LYS A 1 131 ? 5.945 -11.896 33.797 1.00 35.94 131 LYS A C 1
ATOM 1038 O O . LYS A 1 131 ? 5.543 -12.612 32.853 1.00 35.94 131 LYS A O 1
#

pLDDT: mean 76.56, std 16.79, range [35.94, 96.38]

Secondary structure (DSSP, 8-state):
-----TTTTTTHHHHHHHHTT-------TTTTT-----TT-------TTGGGTTT--TTPPPPHHHHHHHHHHHHHHHHHT-TTT-TTS-HHHHHHHHHHHHHHHHHHHHHHHHHH-TTPPPPP-------

Foldseek 3Di:
DQDPCVVVDPCPVVVVCVVVVHDDDDQPCVVLVLDQPPPPDDDDDDDDLNVLSVQADSPWDDHPQLVVQLVVQLVVLCVVVCLVPCPVDDPVSSVVSSVNSSSVSNSVSSSVVCVVCVPDDRDDPPPPPDD

Organism: NCBI:txid265537

=== Feature glossary ===
The record interleaves many kinds of information about one protein. Here is each kind framed as the question it answers.

Q: What does the local fold look like, residue by residue?
A: A 3Di character summarizes, for each residue, the relative orientation of the Cα frame of its nearest spatial neighbor. Because it encodes fold topology rather than chemistry, 3Di alignments detect remote structural similarity that sequence alignment misses.

Q: Which residues are in helices, strands, or loops?
A: Secondary structure is the local, repeating backbone conformation. DSSP classifies it into eight states by reading the hydrogen-bond network: three helix types (H, G, I), two β types (E, B), two non-regular types (T, S), and unstructured coil (-).

Q: How big and how compact is the whole molecule?
A: Three whole-structure scalars: the radius of gyration (RMS distance of Cα from centroid, in Å), the count of Cα–Cα contacts (pairs closer than 8 Å and separated by more than four residues in sequence — i.e. tertiary, not local, contacts), and the bounding-box dimensions. Together they distinguish compact globular folds from extended fibres or disordered chains.

Q: How confident is the AlphaFold model at each residue?
A: For AlphaFold models, the B-factor field carries pLDDT — the model's own estimate of local accuracy on a 0–100 scale. Regions with pLDDT<50 should be treated as essentially unmodeled; they often correspond to intrinsically disordered segments.

Q: What family and function is it annotated with?
A: Functional annotations link the protein to curated databases. InterPro entries identify conserved domains and families by matching the sequence against member-database signatures (Pfam, PROSITE, CDD, …). Gene Ontology (GO) terms describe molecular function, biological process, and cellular component in a controlled vocabulary. CATH places the structure in a hierarchical fold classification (Class/Architecture/Topology/Homologous-superfamily). The organism is the source species.

Q: What known structures does this most resemble?
A: Nearest PDB neighbors are the top structural matches found by Foldseek when searching this structure against the entire Protein Data Bank. Each hit reports a TM-score (0 to 1; >0.5 almost always implies the same fold) and an E-value. These are *structural* homologs — they may share no detectable sequence similarity.

Q: Which residues are buried vs exposed?
A: Solvent-accessible surface area (SASA) is the area in Å² traced out by the centre of a 1.4 Å probe sphere (a water molecule) rolled over the protein's van der Waals surface (Shrake–Rupley / Lee–Richards construction). Buried residues have near-zero SASA; fully exposed residues can exceed 200 Å². The total SASA scales roughly with the number of surface residues.

Q: What are the backbone torsion angles?
A: φ (phi) and ψ (psi) are the two rotatable backbone dihedrals per residue: φ is the C(i-1)–N–Cα–C torsion, ψ is the N–Cα–C–N(i+1) torsion, both in degrees on (−180°, 180°]. α-helical residues cluster near (−60°, −45°); β-strand residues near (−120°, +130°). A Ramachandran plot is simply a scatter of (φ, ψ) for every residue.

Q: Are the domains correctly placed relative to each other?
A: Predicted aligned error is AlphaFold's pairwise confidence. Unlike pLDDT (per-residue), PAE is per-residue-pair and captures whether two parts of the structure are correctly placed relative to each other. Units are ångströms of expected positional error.

Q: What if only a Cα trace is available?
A: P-SEA three-state annotation labels each residue as helix, strand, or coil based purely on the geometry of the Cα trace. It serves as a fallback when the full backbone (and thus DSSP) is unavailable.

Q: What is the amino-acid chain?
A: This is the polypeptide sequence — one letter per residue, N-terminus first. Length ranges from a few dozen residues for small domains to over a thousand for large multi-domain proteins.

Q: What do the rendered images show?
A: The six renders are orthographic views along the three Cartesian axes in both directions. Representation (cartoon, sticks, or surface) and color scheme (sequence-rainbow or by-chain) vary across proteins so the training set covers all the common visualization conventions.

Q: What do the diagnostic plots show?
A: Plot images: a contact map (which residues are close in 3D, as an N×N binary image), a Ramachandran scatter (backbone torsion angles, revealing secondary-structure composition at a glance), and — for AlphaFold structur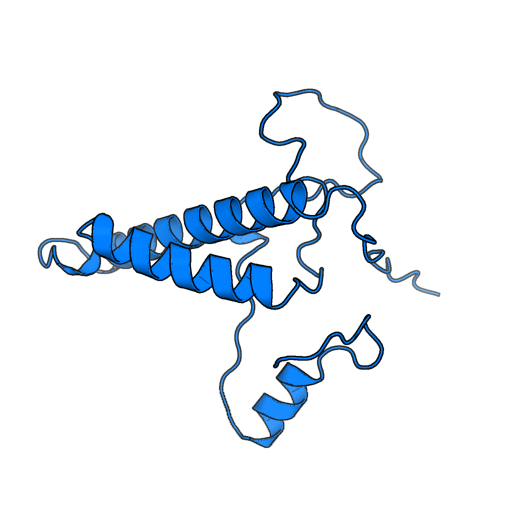es — a PAE heatmap (pairwise prediction confidence).

Q: How mobile is each atom in the crystal?
A: B-factor (Debye–Waller factor) reflects atomic displacement in the crystal lattice. It is an experimental observable (units Å²), not a prediction; low values mean the atom is pinned down, high values mean it moves or is heterogeneous across the crystal.

Q: Where is each backbone atom in 3D?
A: The mmCIF table is the protein's shape written out atom by atom. For each backbone N, Cα, C, and carbonyl O, it records an (x, y, z) coordinate triple in Å plus the residue type, chain letter, and residue number.